Protein AF-A0A8T6MD91-F1 (afdb_monomer_lite)

Structure (mmCIF, N/CA/C/O backbone):
data_AF-A0A8T6MD91-F1
#
_entry.id   AF-A0A8T6MD91-F1
#
loop_
_atom_site.group_PDB
_atom_site.id
_atom_site.type_symbol
_atom_site.label_atom_id
_atom_site.label_alt_id
_atom_site.label_comp_id
_atom_site.label_asym_id
_atom_site.label_entity_id
_atom_site.label_seq_id
_atom_site.pdbx_PDB_ins_code
_atom_site.Cartn_x
_atom_site.Cartn_y
_atom_site.Cartn_z
_atom_site.occupancy
_atom_site.B_iso_or_equiv
_atom_site.auth_seq_id
_atom_site.auth_comp_id
_atom_site.auth_asym_id
_atom_site.auth_atom_id
_atom_site.pdbx_PDB_model_num
ATOM 1 N N . MET A 1 1 ? 76.054 -34.334 -67.220 1.00 50.88 1 MET A N 1
ATOM 2 C CA . MET A 1 1 ? 75.705 -32.906 -67.395 1.00 50.88 1 MET A CA 1
ATOM 3 C C . MET A 1 1 ? 74.191 -32.815 -67.500 1.00 50.88 1 MET A C 1
ATOM 5 O O . MET A 1 1 ? 73.641 -33.298 -68.480 1.00 50.88 1 MET A O 1
ATOM 9 N N . ILE A 1 2 ? 73.505 -32.325 -66.465 1.00 49.06 2 ILE A N 1
ATOM 10 C CA . ILE A 1 2 ? 72.038 -32.208 -66.479 1.00 49.06 2 ILE A CA 1
ATOM 11 C C . ILE A 1 2 ? 71.677 -31.093 -67.466 1.00 49.06 2 ILE A C 1
ATOM 13 O O . ILE A 1 2 ? 72.217 -29.990 -67.389 1.00 49.06 2 ILE A O 1
ATOM 17 N N . ASN A 1 3 ? 70.835 -31.404 -68.451 1.00 58.59 3 ASN A N 1
ATOM 18 C CA . ASN A 1 3 ? 70.444 -30.465 -69.496 1.00 58.59 3 ASN A CA 1
ATOM 19 C C . ASN A 1 3 ? 69.750 -29.251 -68.853 1.00 58.59 3 ASN A C 1
ATOM 21 O O . ASN A 1 3 ? 68.726 -29.416 -68.193 1.00 58.59 3 ASN A O 1
ATOM 25 N N . LYS A 1 4 ? 70.272 -28.035 -69.062 1.00 57.19 4 LYS A N 1
ATOM 26 C CA . LYS A 1 4 ? 69.678 -26.798 -68.523 1.00 57.19 4 LYS A CA 1
ATOM 27 C C . LYS A 1 4 ? 68.201 -26.634 -68.920 1.00 57.19 4 LYS A C 1
ATOM 29 O O . LYS A 1 4 ? 67.434 -26.110 -68.126 1.00 57.19 4 LYS A O 1
ATOM 34 N N . LYS A 1 5 ? 67.762 -27.158 -70.079 1.00 57.84 5 LYS A N 1
ATOM 35 C CA . LYS A 1 5 ? 66.329 -27.203 -70.442 1.00 57.84 5 LYS A CA 1
ATOM 36 C C . LYS A 1 5 ? 65.506 -28.119 -69.529 1.00 57.84 5 LYS A C 1
ATOM 38 O O . LYS A 1 5 ? 64.367 -27.787 -69.228 1.00 57.84 5 LYS A O 1
ATOM 43 N N . ALA A 1 6 ? 66.067 -29.243 -69.079 1.00 56.84 6 ALA A N 1
ATOM 44 C CA . ALA A 1 6 ? 65.392 -30.172 -68.173 1.00 56.84 6 ALA A CA 1
ATOM 45 C C . ALA A 1 6 ? 65.326 -29.629 -66.735 1.00 56.84 6 ALA A C 1
ATOM 47 O O . ALA A 1 6 ? 64.298 -29.784 -66.088 1.00 56.84 6 ALA A O 1
ATOM 48 N N . GLN A 1 7 ? 66.371 -28.932 -66.263 1.00 57.34 7 GLN A N 1
ATOM 49 C CA . GLN A 1 7 ? 66.350 -28.260 -64.954 1.00 57.34 7 GLN A CA 1
ATOM 50 C C . GLN A 1 7 ? 65.321 -27.117 -64.926 1.00 57.34 7 GLN A C 1
ATOM 52 O O . GLN A 1 7 ? 64.502 -27.059 -64.016 1.00 57.34 7 GLN A O 1
ATOM 57 N N . VAL A 1 8 ? 65.299 -26.263 -65.959 1.00 58.72 8 VAL A N 1
ATOM 58 C CA . VAL A 1 8 ? 64.324 -25.162 -66.065 1.00 58.72 8 VAL A CA 1
ATOM 59 C C . VAL A 1 8 ? 62.893 -25.698 -66.200 1.00 58.72 8 VAL A C 1
ATOM 61 O O . VAL A 1 8 ? 61.982 -25.158 -65.586 1.00 58.72 8 VAL A O 1
ATOM 64 N N . SER A 1 9 ? 62.686 -26.802 -66.929 1.00 65.56 9 SER A N 1
ATOM 65 C CA . SER A 1 9 ? 61.375 -27.460 -67.032 1.00 65.56 9 SER A CA 1
ATOM 66 C C . SER A 1 9 ? 60.900 -28.074 -65.709 1.00 65.56 9 SER A C 1
ATOM 68 O O . SER A 1 9 ? 59.696 -28.136 -65.483 1.00 65.56 9 SER A O 1
ATOM 70 N N . LEU A 1 10 ? 61.814 -28.529 -64.845 1.00 53.09 10 LEU A N 1
ATOM 71 C CA . LEU A 1 10 ? 61.487 -29.102 -63.538 1.00 53.09 10 LEU A CA 1
ATOM 72 C C . LEU A 1 10 ? 61.198 -28.005 -62.500 1.00 53.09 10 LEU A C 1
ATOM 74 O O . LEU A 1 10 ? 60.221 -28.107 -61.763 1.00 53.09 10 LEU A O 1
ATOM 78 N N . GLU A 1 11 ? 61.977 -26.918 -62.491 1.00 62.06 11 GLU A N 1
ATOM 79 C CA . GLU A 1 11 ? 61.725 -25.745 -61.637 1.00 62.06 11 GLU A CA 1
ATOM 80 C C . GLU A 1 11 ? 60.414 -25.039 -62.007 1.00 62.06 11 GLU A C 1
ATOM 82 O O . GLU A 1 11 ? 59.622 -24.702 -61.128 1.00 62.06 11 GLU A O 1
ATOM 87 N N . MET A 1 12 ? 60.119 -24.902 -63.303 1.00 56.44 12 MET A N 1
ATOM 88 C CA . MET A 1 12 ? 58.860 -24.318 -63.774 1.00 56.44 12 MET A CA 1
ATOM 89 C C . MET A 1 12 ? 57.643 -25.183 -63.397 1.00 56.44 12 MET A C 1
ATOM 91 O O . MET A 1 12 ? 56.566 -24.653 -63.143 1.00 56.44 12 MET A O 1
ATOM 95 N N . MET A 1 13 ? 57.814 -26.504 -63.285 1.00 57.72 13 MET A N 1
ATOM 96 C CA . MET A 1 13 ? 56.758 -27.453 -62.912 1.00 57.72 13 MET A CA 1
ATOM 97 C C . MET A 1 13 ? 56.537 -27.537 -61.387 1.00 57.72 13 MET A C 1
ATOM 99 O O . MET A 1 13 ? 55.395 -27.665 -60.944 1.00 57.72 13 MET A O 1
ATOM 103 N N . ILE A 1 14 ? 57.591 -27.377 -60.572 1.00 55.31 14 ILE A N 1
ATOM 104 C CA . ILE A 1 14 ? 57.487 -27.255 -59.103 1.00 55.31 14 ILE A CA 1
ATOM 105 C C . ILE A 1 14 ? 56.779 -25.945 -58.715 1.00 55.31 14 ILE A C 1
ATOM 107 O O . ILE A 1 14 ? 55.900 -25.951 -57.853 1.00 55.31 14 ILE A O 1
ATOM 111 N N . ILE A 1 15 ? 57.093 -24.831 -59.386 1.00 49.88 15 ILE A N 1
ATOM 112 C CA . ILE A 1 15 ? 56.484 -23.516 -59.118 1.00 49.88 15 ILE A CA 1
ATOM 113 C C . ILE A 1 15 ? 54.974 -23.511 -59.431 1.00 49.88 15 ILE A C 1
ATOM 115 O O . ILE A 1 15 ? 54.191 -22.960 -58.655 1.00 49.88 15 ILE A O 1
ATOM 119 N N . VAL A 1 16 ? 54.534 -24.176 -60.508 1.00 52.38 16 VAL A N 1
ATOM 120 C CA . VAL A 1 16 ? 53.102 -24.311 -60.847 1.00 52.38 16 VAL A CA 1
ATOM 121 C C . VAL A 1 16 ? 52.354 -25.181 -59.824 1.00 52.38 16 VAL A C 1
ATOM 123 O O . VAL A 1 16 ? 51.238 -24.838 -59.438 1.00 52.38 16 VAL A O 1
ATOM 126 N N . GLY A 1 17 ? 52.969 -26.254 -59.311 1.00 51.91 17 GLY A N 1
ATOM 127 C CA . GLY A 1 17 ? 52.370 -27.097 -58.265 1.00 51.91 17 GLY A CA 1
ATOM 128 C C . GLY A 1 17 ? 52.159 -26.370 -56.929 1.00 51.91 17 GLY A C 1
ATOM 129 O O . GLY A 1 17 ? 51.110 -26.521 -56.302 1.00 51.91 17 GLY A O 1
ATOM 130 N N . VAL A 1 18 ? 53.114 -25.525 -56.520 1.00 53.34 18 VAL A N 1
ATOM 131 C CA . VAL A 1 18 ? 53.017 -24.703 -55.296 1.00 53.34 18 VAL A CA 1
ATOM 132 C C . VAL A 1 18 ? 51.956 -23.598 -55.434 1.00 53.34 18 VAL A C 1
ATOM 134 O O . VAL A 1 18 ? 51.230 -23.333 -54.477 1.00 53.34 18 VAL A O 1
ATOM 137 N N . LEU A 1 19 ? 51.792 -23.004 -56.624 1.00 50.97 19 LEU A N 1
ATOM 138 C CA . LEU A 1 19 ? 50.729 -22.024 -56.906 1.00 50.97 19 LEU A CA 1
ATOM 139 C C . LEU A 1 19 ? 49.321 -22.644 -56.852 1.00 50.97 19 LEU A C 1
ATOM 141 O O . LEU A 1 19 ? 48.427 -22.062 -56.238 1.00 50.97 19 LEU A O 1
ATOM 145 N N . VAL A 1 20 ? 49.120 -23.839 -57.423 1.00 53.72 20 VAL A N 1
ATOM 146 C CA . VAL A 1 20 ? 47.821 -24.542 -57.384 1.00 53.72 20 VAL A CA 1
ATOM 147 C C . VAL A 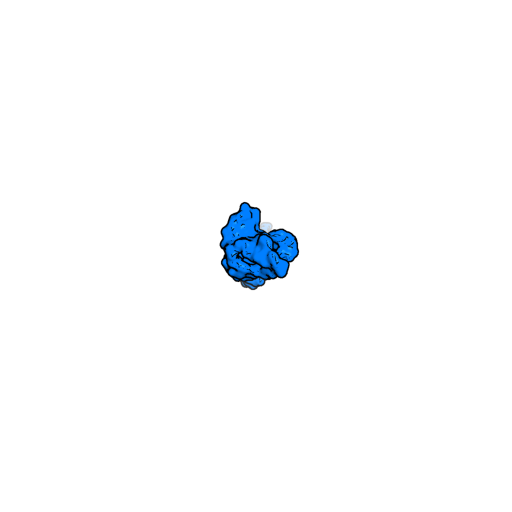1 20 ? 47.444 -24.923 -55.944 1.00 53.72 20 VAL A C 1
ATOM 149 O O . VAL A 1 20 ? 46.314 -24.675 -55.522 1.00 53.72 20 VAL A O 1
ATOM 152 N N . LEU A 1 21 ? 48.394 -25.419 -55.140 1.00 52.00 21 LEU A N 1
ATOM 153 C CA . LEU A 1 21 ? 48.169 -25.706 -53.715 1.00 52.00 21 LEU A CA 1
ATOM 154 C C . LEU A 1 21 ? 47.877 -24.436 -52.894 1.00 52.00 21 LEU A C 1
ATOM 156 O O . LEU A 1 21 ? 46.980 -24.448 -52.052 1.00 52.00 21 LEU A O 1
ATOM 160 N N . GLY A 1 22 ? 48.565 -23.324 -53.179 1.00 45.38 22 GLY A N 1
ATOM 161 C CA . GLY A 1 22 ? 48.311 -22.027 -52.543 1.00 45.38 22 GLY A CA 1
ATOM 162 C C . GLY A 1 22 ? 46.902 -21.484 -52.811 1.00 45.38 22 GLY A C 1
ATOM 163 O O . GLY A 1 22 ? 46.267 -20.955 -51.900 1.00 45.38 22 GLY A O 1
ATOM 164 N N . THR A 1 23 ? 46.365 -21.677 -54.023 1.00 48.28 23 THR A N 1
ATOM 165 C CA . THR A 1 23 ? 44.978 -21.287 -54.350 1.00 48.28 23 THR A CA 1
ATOM 166 C C . THR A 1 23 ? 43.920 -22.158 -53.664 1.00 48.28 23 THR A C 1
ATOM 168 O O . THR A 1 23 ? 42.888 -21.637 -53.241 1.00 48.28 23 THR A O 1
ATOM 171 N N . ILE A 1 24 ? 44.180 -23.460 -53.481 1.00 48.84 24 ILE A N 1
ATOM 172 C CA . ILE A 1 24 ? 43.256 -24.388 -52.803 1.00 48.84 24 ILE A CA 1
ATOM 173 C C . ILE A 1 24 ? 43.180 -24.092 -51.296 1.00 48.84 24 ILE A C 1
ATOM 175 O O . ILE A 1 24 ? 42.092 -24.144 -50.724 1.00 48.84 24 ILE A O 1
ATOM 179 N N . ILE A 1 25 ? 44.302 -23.722 -50.664 1.00 50.56 25 ILE A N 1
ATOM 180 C CA . ILE A 1 25 ? 44.341 -23.311 -49.247 1.00 50.56 25 ILE A CA 1
ATOM 181 C C . ILE A 1 25 ? 43.632 -21.960 -49.040 1.00 50.56 25 ILE A C 1
ATOM 183 O O . ILE A 1 25 ? 42.943 -21.772 -48.037 1.00 50.56 25 ILE A O 1
ATOM 187 N N . LEU A 1 26 ? 43.736 -21.025 -49.995 1.00 44.72 26 LEU A N 1
ATOM 188 C CA . LEU A 1 26 ? 43.015 -19.748 -49.922 1.00 44.72 26 LEU A CA 1
ATOM 189 C C . LEU A 1 26 ? 41.492 -19.939 -50.043 1.00 44.72 26 LEU A C 1
ATOM 191 O O . LEU A 1 26 ? 40.733 -19.267 -49.349 1.00 44.72 26 LEU A O 1
ATOM 195 N N . ALA A 1 27 ? 41.037 -20.878 -50.879 1.00 44.75 27 ALA A N 1
ATOM 196 C CA . ALA A 1 27 ? 39.613 -21.145 -51.083 1.00 44.75 27 ALA A CA 1
ATOM 197 C C . ALA A 1 27 ? 38.926 -21.772 -49.851 1.00 44.75 27 ALA A C 1
ATOM 199 O O . ALA A 1 27 ? 37.786 -21.420 -49.546 1.00 44.75 27 ALA A O 1
ATOM 200 N N . THR A 1 28 ? 39.602 -22.651 -49.098 1.00 43.81 28 THR A N 1
ATOM 201 C CA . THR A 1 28 ? 39.036 -23.253 -47.871 1.00 43.81 28 THR A CA 1
ATOM 202 C C . THR A 1 28 ? 38.895 -22.255 -46.722 1.00 43.81 28 THR A C 1
ATOM 204 O O . THR A 1 28 ? 37.928 -22.336 -45.964 1.00 43.81 28 THR A O 1
ATOM 207 N N . ILE A 1 29 ? 39.795 -21.273 -46.609 1.00 48.31 29 ILE A N 1
ATOM 208 C CA . ILE A 1 29 ? 39.715 -20.235 -45.566 1.00 48.31 29 ILE A CA 1
ATOM 209 C C . ILE A 1 29 ? 38.508 -19.305 -45.794 1.00 48.31 29 ILE A C 1
ATOM 211 O O . ILE A 1 29 ? 37.856 -18.892 -44.834 1.00 48.31 29 ILE A O 1
ATOM 215 N N . VAL A 1 30 ? 38.140 -19.031 -47.052 1.00 50.66 30 VAL A N 1
ATOM 216 C CA . VAL A 1 30 ? 37.017 -18.130 -47.384 1.00 50.66 30 VAL A CA 1
ATOM 217 C C . VAL A 1 30 ? 35.651 -18.736 -47.022 1.00 50.66 30 VAL A C 1
ATOM 219 O O . VAL A 1 30 ? 34.744 -18.008 -46.609 1.00 50.66 30 VAL A O 1
ATOM 222 N N . ILE A 1 31 ? 35.501 -20.065 -47.074 1.00 50.78 31 ILE A N 1
ATOM 223 C CA . ILE A 1 31 ? 34.254 -20.736 -46.661 1.00 50.78 31 ILE A CA 1
ATOM 224 C C . ILE A 1 31 ? 34.067 -20.641 -45.138 1.00 50.78 31 ILE A C 1
ATOM 226 O O . ILE A 1 31 ? 32.955 -20.393 -44.673 1.00 50.78 31 ILE A O 1
ATOM 230 N N . ASN A 1 32 ? 35.151 -20.716 -44.360 1.00 52.81 32 ASN A N 1
ATOM 231 C CA . ASN A 1 32 ? 35.078 -20.656 -42.896 1.00 52.81 32 ASN A CA 1
ATOM 232 C C . ASN A 1 32 ? 34.944 -19.227 -42.324 1.00 52.81 32 ASN A C 1
ATOM 234 O O . ASN A 1 32 ? 34.717 -19.068 -41.128 1.00 52.81 32 ASN A O 1
ATOM 238 N N . MET A 1 33 ? 35.048 -18.184 -43.158 1.00 54.84 33 MET A N 1
ATOM 239 C CA . MET A 1 33 ? 34.727 -16.792 -42.791 1.00 54.84 33 MET A CA 1
ATOM 240 C C . MET A 1 33 ? 33.349 -16.322 -43.285 1.00 54.84 33 MET A C 1
ATOM 242 O O . MET A 1 33 ? 32.879 -15.267 -42.858 1.00 54.84 33 MET A O 1
ATOM 246 N N . SER A 1 34 ? 32.679 -17.089 -44.150 1.00 53.66 34 SER A N 1
ATOM 247 C CA . SER A 1 34 ? 31.370 -16.713 -44.707 1.00 53.66 34 SER A CA 1
ATOM 248 C C . SER A 1 34 ? 30.189 -17.124 -43.814 1.00 53.66 34 SER A C 1
ATOM 250 O O . SER A 1 34 ? 29.123 -16.521 -43.897 1.00 53.66 34 SER A O 1
ATOM 252 N N . SER A 1 35 ? 30.373 -18.090 -42.908 1.00 51.38 35 SER A N 1
ATOM 253 C CA . SER A 1 35 ? 29.333 -18.541 -41.967 1.00 51.38 35 SER A CA 1
ATOM 254 C C . SER A 1 35 ? 29.227 -17.695 -40.692 1.00 51.38 35 SER A C 1
ATOM 256 O O . SER A 1 35 ? 28.249 -17.814 -39.964 1.00 51.38 35 SER A O 1
ATOM 258 N N . SER A 1 36 ? 30.172 -16.786 -40.423 1.00 51.97 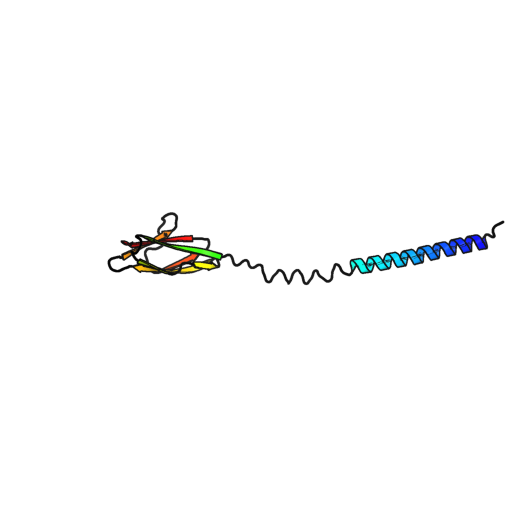36 SER A N 1
ATOM 259 C CA . SER A 1 36 ? 30.176 -15.994 -39.179 1.00 51.97 36 SER A CA 1
ATOM 260 C C . SER A 1 36 ? 29.399 -14.666 -39.256 1.00 51.97 36 SER A C 1
ATOM 262 O O . SER A 1 36 ? 29.282 -13.977 -38.240 1.00 51.97 36 SER A O 1
ATOM 264 N N . LYS A 1 37 ? 28.858 -14.280 -40.422 1.00 54.44 37 LYS A N 1
ATOM 265 C CA . LYS A 1 37 ? 28.132 -13.002 -40.595 1.00 54.44 37 LYS A CA 1
ATOM 266 C C . LYS A 1 37 ? 26.655 -13.128 -40.987 1.00 54.44 37 LYS A C 1
ATOM 268 O O . LYS A 1 37 ? 26.002 -12.100 -41.116 1.00 54.44 37 LYS A O 1
ATOM 273 N N . ALA A 1 38 ? 26.112 -14.340 -41.121 1.00 48.53 38 ALA A N 1
ATOM 274 C CA . ALA A 1 38 ? 24.692 -14.545 -41.435 1.00 48.53 38 ALA A CA 1
ATOM 275 C C . ALA A 1 38 ? 23.792 -14.796 -40.205 1.00 48.53 38 ALA A C 1
ATOM 277 O O . ALA A 1 38 ? 22.580 -14.691 -40.333 1.00 48.53 38 ALA A O 1
ATOM 278 N N . ASP A 1 39 ? 24.355 -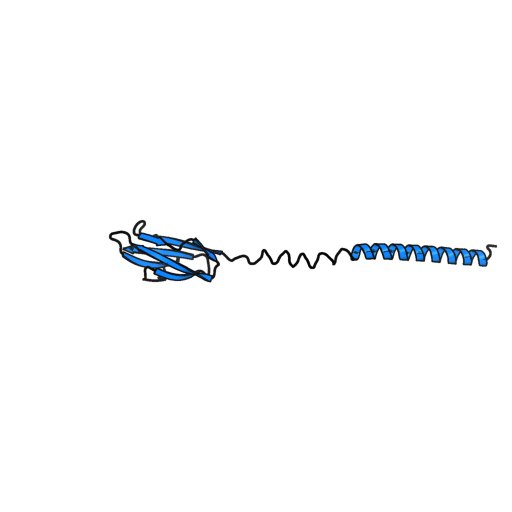15.026 -39.012 1.00 56.28 39 ASP A N 1
ATOM 279 C CA . ASP A 1 39 ? 23.572 -15.209 -37.770 1.00 56.28 39 ASP A CA 1
ATOM 280 C C . ASP A 1 39 ? 23.530 -13.972 -36.854 1.00 56.28 39 ASP A C 1
ATOM 282 O O . ASP A 1 39 ? 22.871 -13.970 -35.816 1.00 56.28 39 ASP A O 1
ATOM 286 N N . GLN A 1 40 ? 24.186 -12.871 -37.227 1.00 55.94 40 GLN A N 1
ATOM 287 C CA . GLN A 1 40 ? 24.245 -11.672 -36.378 1.00 55.94 40 GLN A CA 1
ATOM 288 C C . GLN A 1 40 ? 23.113 -10.664 -36.633 1.00 55.94 40 GLN A C 1
ATOM 290 O O . GLN A 1 40 ? 23.010 -9.700 -35.888 1.00 55.94 40 GLN A O 1
ATOM 295 N N . SER A 1 41 ? 22.230 -10.856 -37.623 1.00 46.88 41 SER A N 1
ATOM 296 C CA . SER A 1 41 ? 21.023 -10.012 -37.756 1.00 46.88 41 SER A CA 1
ATOM 297 C C . SER A 1 41 ? 19.781 -10.612 -37.090 1.00 46.88 41 SER A C 1
ATOM 299 O O . SER A 1 41 ? 18.757 -9.940 -37.018 1.00 46.88 41 SER A O 1
ATOM 301 N N . ASN A 1 42 ? 19.855 -11.854 -36.595 1.00 53.72 42 ASN A N 1
ATOM 302 C CA . ASN A 1 42 ? 18.714 -12.546 -35.985 1.00 53.72 42 ASN A CA 1
ATOM 303 C C . ASN A 1 42 ? 18.910 -12.913 -34.501 1.00 53.72 42 ASN A C 1
ATOM 305 O O . ASN A 1 42 ? 17.989 -13.412 -33.866 1.00 53.72 42 ASN A O 1
ATOM 309 N N . ALA A 1 43 ? 20.073 -12.618 -33.912 1.00 48.66 43 ALA A N 1
ATOM 310 C CA . ALA A 1 43 ? 20.242 -12.618 -32.454 1.00 48.66 43 ALA A CA 1
ATOM 311 C C . ALA A 1 43 ? 19.854 -11.267 -31.826 1.00 48.66 43 ALA A C 1
ATOM 313 O O . ALA A 1 43 ? 19.389 -11.220 -30.692 1.00 48.66 43 ALA A O 1
ATOM 314 N N . ILE A 1 44 ? 19.974 -10.170 -32.581 1.00 49.53 44 ILE A N 1
ATOM 315 C CA . ILE A 1 44 ? 19.645 -8.823 -32.092 1.00 49.53 44 ILE A CA 1
ATOM 316 C C . ILE A 1 44 ? 18.120 -8.638 -32.005 1.00 49.53 44 ILE A C 1
ATOM 318 O O . ILE A 1 44 ? 17.635 -8.035 -31.057 1.00 49.53 44 ILE A O 1
ATOM 322 N N . ASN A 1 45 ? 17.360 -9.264 -32.912 1.00 52.78 45 ASN A N 1
ATOM 323 C CA . ASN A 1 45 ? 15.891 -9.205 -32.924 1.00 52.78 45 ASN A CA 1
ATOM 324 C C . ASN A 1 45 ? 15.203 -10.362 -32.179 1.00 52.78 45 ASN A C 1
ATOM 326 O O . ASN A 1 45 ? 13.981 -10.390 -32.116 1.00 52.78 45 ASN A O 1
ATOM 330 N N . LYS A 1 46 ? 15.957 -11.310 -31.605 1.00 50.28 46 LYS A N 1
ATOM 331 C CA . LYS A 1 46 ? 15.411 -12.304 -30.661 1.00 50.28 46 LYS A CA 1
ATOM 332 C C . LYS A 1 46 ? 15.592 -11.871 -29.200 1.00 50.28 46 LYS A C 1
ATOM 334 O O . LYS A 1 46 ? 14.935 -12.404 -28.318 1.00 50.28 46 LYS A O 1
ATOM 339 N N . GLN A 1 47 ? 16.460 -10.891 -28.944 1.00 47.75 47 GLN A N 1
ATOM 340 C CA . GLN A 1 47 ? 16.721 -10.372 -27.600 1.00 47.75 47 GLN A CA 1
ATOM 341 C C . GLN A 1 47 ? 15.974 -9.065 -27.279 1.00 47.75 47 GLN A C 1
ATOM 343 O O . GLN A 1 47 ? 16.028 -8.585 -26.151 1.00 47.75 47 GLN A O 1
ATOM 348 N N . THR A 1 48 ? 15.241 -8.491 -28.233 1.00 46.44 48 THR A N 1
ATOM 349 C CA . THR A 1 48 ? 14.391 -7.311 -27.998 1.00 46.44 48 THR A CA 1
ATOM 350 C C . THR A 1 48 ? 12.935 -7.638 -27.658 1.00 46.44 48 THR A C 1
ATOM 352 O O . THR A 1 48 ? 12.178 -6.710 -27.404 1.00 46.44 48 THR A O 1
ATOM 355 N N . ASP A 1 49 ? 12.558 -8.918 -27.578 1.00 53.16 49 ASP A N 1
ATOM 356 C CA . ASP A 1 49 ? 11.213 -9.355 -27.155 1.00 53.16 49 ASP A CA 1
ATOM 357 C C . ASP A 1 49 ? 11.129 -9.772 -25.667 1.00 53.16 49 ASP A C 1
ATOM 359 O O . ASP A 1 49 ? 10.051 -10.119 -25.192 1.00 53.16 49 ASP A O 1
ATOM 363 N N . GLU A 1 50 ? 12.226 -9.697 -24.895 1.00 58.16 50 GLU A N 1
ATOM 364 C CA . GLU A 1 50 ? 12.250 -10.113 -23.473 1.00 58.16 50 GLU A CA 1
ATOM 365 C C . GLU A 1 50 ? 12.875 -9.098 -22.490 1.00 58.16 50 GLU A C 1
ATOM 367 O O . GLU A 1 50 ? 12.963 -9.388 -21.301 1.00 58.16 50 GLU A O 1
ATOM 372 N N . ILE A 1 51 ? 13.286 -7.895 -22.921 1.00 56.72 51 ILE A N 1
ATOM 373 C CA . ILE A 1 51 ? 13.835 -6.867 -22.005 1.00 56.72 51 ILE A CA 1
ATOM 374 C C . ILE A 1 51 ? 13.151 -5.508 -22.202 1.00 56.72 51 ILE A C 1
ATOM 376 O O . ILE A 1 51 ? 13.771 -4.490 -22.496 1.00 56.72 51 ILE A O 1
ATOM 380 N N . VAL A 1 52 ? 11.844 -5.473 -21.977 1.00 58.78 52 VAL A N 1
ATOM 381 C CA . VAL A 1 52 ? 11.332 -4.486 -21.021 1.00 58.78 52 VAL A CA 1
ATOM 382 C C . VAL A 1 52 ? 11.109 -5.280 -19.751 1.00 58.78 52 VAL A C 1
ATOM 384 O O . VAL A 1 52 ? 10.069 -5.913 -19.594 1.00 58.78 52 VAL A O 1
ATOM 387 N N . ASP A 1 53 ? 12.123 -5.319 -18.884 1.00 59.78 53 ASP A N 1
ATOM 388 C CA . ASP A 1 53 ? 11.922 -5.757 -17.508 1.00 59.78 53 ASP A CA 1
ATOM 389 C C . ASP A 1 53 ? 10.862 -4.805 -16.954 1.00 59.78 53 ASP A C 1
ATOM 391 O O . ASP A 1 53 ? 11.121 -3.615 -16.750 1.00 59.78 53 ASP A O 1
ATOM 395 N N . ASN A 1 54 ? 9.613 -5.267 -16.911 1.00 67.19 54 ASN A N 1
ATOM 396 C CA . ASN A 1 54 ? 8.509 -4.467 -16.424 1.00 67.19 54 ASN A CA 1
ATOM 397 C C . ASN A 1 54 ? 8.829 -4.238 -14.953 1.00 67.19 54 ASN A C 1
ATOM 399 O O . ASN A 1 54 ? 8.643 -5.143 -14.149 1.00 67.19 54 ASN A O 1
ATOM 403 N N . PHE A 1 55 ? 9.420 -3.090 -14.622 1.00 89.19 55 PHE A N 1
ATOM 404 C CA . PHE A 1 55 ? 9.873 -2.809 -13.269 1.00 89.19 55 PHE A CA 1
ATOM 405 C C . PHE A 1 55 ? 8.641 -2.884 -12.363 1.00 89.19 55 PHE A C 1
ATOM 407 O O . PHE A 1 55 ? 7.747 -2.048 -12.479 1.00 89.19 55 PHE A O 1
ATOM 414 N N . ILE A 1 56 ? 8.535 -3.940 -11.550 1.00 94.94 56 ILE A N 1
ATOM 415 C CA . ILE A 1 56 ? 7.377 -4.192 -10.687 1.00 94.94 56 ILE A CA 1
ATOM 416 C C . ILE A 1 56 ? 7.632 -3.600 -9.305 1.00 94.94 56 ILE A C 1
ATOM 418 O O . ILE A 1 56 ? 8.653 -3.869 -8.674 1.00 94.94 56 ILE A O 1
ATOM 422 N N . CYS A 1 57 ? 6.649 -2.855 -8.813 1.00 97.00 57 CYS A N 1
ATOM 423 C CA . CYS A 1 57 ? 6.589 -2.303 -7.475 1.00 97.00 57 CYS A CA 1
ATOM 424 C C . CYS A 1 57 ? 5.508 -3.015 -6.672 1.00 97.00 57 CYS A C 1
ATOM 426 O O . CYS A 1 57 ? 4.373 -3.165 -7.126 1.00 97.00 57 CYS A O 1
ATOM 428 N N . ASN A 1 58 ? 5.850 -3.414 -5.452 1.00 98.25 58 ASN A N 1
ATOM 429 C CA . ASN A 1 58 ? 4.918 -4.019 -4.517 1.00 98.25 58 ASN A CA 1
ATOM 430 C C . ASN A 1 58 ? 4.390 -2.977 -3.525 1.00 98.25 58 ASN A C 1
ATOM 432 O O . ASN A 1 58 ? 5.171 -2.291 -2.860 1.00 98.25 58 ASN A O 1
ATOM 436 N N . LEU A 1 59 ? 3.068 -2.891 -3.406 1.00 98.50 59 LEU A N 1
ATOM 437 C CA . LEU A 1 59 ? 2.371 -2.099 -2.404 1.00 98.50 59 LEU A CA 1
ATOM 438 C C . LEU A 1 59 ? 1.810 -3.021 -1.326 1.00 98.50 59 LEU A C 1
ATOM 440 O O . LEU A 1 59 ? 0.999 -3.901 -1.609 1.00 98.50 59 LEU A O 1
ATOM 444 N N . VAL A 1 60 ? 2.215 -2.777 -0.083 1.00 98.56 60 VAL A N 1
ATOM 445 C CA . VAL A 1 60 ? 1.671 -3.447 1.101 1.00 98.56 60 VAL A CA 1
ATOM 446 C C . VAL A 1 60 ? 0.882 -2.436 1.918 1.00 98.56 60 VAL A C 1
ATOM 448 O O . VAL A 1 60 ? 1.374 -1.340 2.199 1.00 98.56 60 VAL A O 1
ATOM 451 N N . ILE A 1 61 ? -0.331 -2.812 2.318 1.00 98.69 61 ILE A N 1
ATOM 452 C CA . ILE A 1 61 ? -1.199 -1.973 3.139 1.00 98.69 61 ILE A CA 1
ATOM 453 C C . ILE A 1 61 ? -1.466 -2.661 4.477 1.00 98.69 61 ILE A C 1
ATOM 455 O O . ILE A 1 61 ? -1.963 -3.783 4.521 1.00 98.69 61 ILE A O 1
ATOM 459 N N . SER A 1 62 ? -1.171 -1.958 5.567 1.00 98.56 62 SER A N 1
ATOM 460 C CA . SER A 1 62 ? -1.471 -2.382 6.938 1.00 98.56 62 SER A CA 1
ATOM 461 C C . SER A 1 62 ? -2.692 -1.645 7.490 1.00 98.56 62 SER A C 1
ATOM 463 O O . SER A 1 62 ? -2.953 -0.498 7.127 1.00 98.56 62 SER A O 1
ATOM 465 N N . VAL A 1 63 ? -3.412 -2.279 8.414 1.00 98.81 63 VAL A N 1
ATOM 466 C CA . VAL A 1 63 ? -4.564 -1.701 9.126 1.00 98.81 63 VAL A CA 1
ATOM 467 C C . VAL A 1 63 ? -4.208 -1.519 10.599 1.00 98.81 63 VAL A C 1
ATOM 469 O O . VAL A 1 63 ? -3.675 -2.437 11.220 1.00 98.81 63 VAL A O 1
ATOM 472 N N . ASN A 1 64 ? -4.473 -0.333 11.150 1.00 98.50 64 ASN A N 1
ATOM 473 C CA . ASN A 1 64 ? -4.154 0.005 12.535 1.00 98.50 64 ASN A CA 1
ATOM 474 C C . ASN A 1 64 ? -5.278 0.826 13.207 1.00 98.50 64 ASN A C 1
ATOM 476 O O . ASN A 1 64 ? -5.563 1.928 12.739 1.00 98.50 64 ASN A O 1
ATOM 480 N N . PRO A 1 65 ? -5.865 0.376 14.331 1.00 98.56 65 PRO A N 1
ATOM 481 C CA . PRO A 1 65 ? -5.691 -0.937 14.963 1.00 98.56 65 PRO A CA 1
ATOM 482 C C . PRO A 1 65 ? -6.116 -2.089 14.052 1.00 98.56 65 PRO A C 1
ATOM 484 O O . PRO A 1 65 ? -6.877 -1.878 13.111 1.00 98.56 65 PRO A O 1
ATOM 487 N N . GLN A 1 66 ? -5.652 -3.307 14.342 1.00 97.69 66 GLN A N 1
ATOM 488 C CA . GLN A 1 66 ? -6.138 -4.501 13.649 1.00 97.69 66 GLN A CA 1
ATOM 489 C C . GLN A 1 66 ? -7.671 -4.589 13.765 1.00 97.69 66 GLN A C 1
ATOM 491 O O . GLN A 1 66 ? -8.236 -4.221 14.792 1.00 97.69 66 GLN A O 1
ATOM 496 N N . ASP A 1 67 ? -8.332 -5.032 12.694 1.00 96.75 67 ASP A N 1
ATOM 497 C CA . ASP A 1 67 ? -9.793 -5.182 12.579 1.00 96.75 67 ASP A CA 1
ATOM 498 C C . ASP A 1 67 ? -10.620 -3.880 12.664 1.00 96.75 67 ASP A C 1
ATOM 500 O O . ASP A 1 67 ? -11.839 -3.918 12.493 1.00 96.75 67 ASP A O 1
ATOM 504 N N . ALA A 1 68 ? -9.986 -2.710 12.824 1.00 98.31 68 ALA A N 1
ATOM 505 C CA . ALA A 1 68 ? -10.680 -1.416 12.846 1.00 98.31 68 ALA A CA 1
ATOM 506 C C . ALA A 1 68 ? -11.241 -0.994 11.472 1.00 98.31 68 ALA A C 1
ATOM 508 O O . ALA A 1 68 ? -12.033 -0.055 11.355 1.00 98.31 68 ALA A O 1
ATOM 509 N N . GLY A 1 69 ? -10.855 -1.700 10.412 1.00 98.50 69 GLY A N 1
ATOM 510 C CA . GLY A 1 69 ? -11.360 -1.491 9.067 1.00 98.50 69 GLY A CA 1
ATOM 511 C C . GLY A 1 69 ? -10.815 -2.509 8.078 1.00 98.50 69 GLY A C 1
ATOM 512 O O . GLY A 1 69 ? -10.073 -3.425 8.424 1.00 98.50 69 GLY A O 1
ATOM 513 N N . THR A 1 70 ? -11.189 -2.326 6.818 1.00 98.62 70 THR A N 1
ATOM 514 C CA . THR A 1 70 ? -10.653 -3.079 5.681 1.00 98.62 70 THR A CA 1
ATOM 515 C C . THR A 1 70 ? -10.007 -2.125 4.690 1.00 98.62 70 THR A C 1
ATOM 517 O O . THR A 1 70 ? -10.332 -0.937 4.652 1.00 98.62 70 THR A O 1
ATOM 520 N N . VAL A 1 71 ? -9.071 -2.638 3.899 1.00 98.62 71 VAL A N 1
ATOM 521 C CA . VAL A 1 71 ? -8.332 -1.869 2.894 1.00 98.62 71 VAL A CA 1
ATOM 522 C C . VAL A 1 71 ? -8.395 -2.565 1.542 1.00 98.62 71 VAL A C 1
ATOM 524 O O . VAL A 1 71 ? -8.595 -3.777 1.469 1.00 98.62 71 VAL A O 1
ATOM 527 N N . LYS A 1 72 ? -8.248 -1.788 0.470 1.00 98.38 72 LYS A N 1
ATOM 528 C CA . LYS A 1 72 ? -8.143 -2.274 -0.910 1.00 98.38 72 LYS A CA 1
ATOM 529 C C . LYS A 1 72 ? -7.037 -1.522 -1.639 1.00 98.38 72 LYS A C 1
ATOM 531 O O . LYS A 1 72 ? -6.822 -0.338 -1.371 1.00 98.38 72 LYS A O 1
ATOM 536 N N . GLY A 1 73 ? -6.439 -2.180 -2.628 1.00 97.06 73 GLY A N 1
ATOM 537 C CA . GLY A 1 73 ? -5.481 -1.577 -3.559 1.00 97.06 73 GLY A CA 1
ATOM 538 C C . GLY A 1 73 ? -4.031 -1.996 -3.330 1.00 97.06 73 GLY A C 1
ATOM 539 O O . GLY A 1 73 ? -3.159 -1.493 -4.027 1.00 97.06 73 GLY A O 1
ATOM 540 N N . ASP A 1 74 ? -3.764 -2.905 -2.391 1.00 97.56 74 ASP A N 1
ATOM 541 C CA . ASP A 1 74 ? -2.478 -3.590 -2.272 1.00 97.56 74 ASP A CA 1
ATOM 542 C C . ASP A 1 74 ? -2.225 -4.529 -3.463 1.00 97.56 74 ASP A C 1
ATOM 544 O O . ASP A 1 74 ? -3.146 -4.918 -4.187 1.00 97.56 74 ASP A O 1
ATOM 548 N N . GLY A 1 75 ? -0.956 -4.872 -3.685 1.00 97.75 75 GLY A N 1
ATOM 549 C CA . GLY A 1 75 ? -0.550 -5.783 -4.750 1.00 97.75 75 GLY A CA 1
ATOM 550 C C . GLY A 1 75 ? 0.694 -5.336 -5.508 1.00 97.75 75 GLY A C 1
ATOM 551 O O . GLY A 1 75 ? 1.421 -4.431 -5.099 1.00 97.75 75 GLY A O 1
ATOM 552 N N . SER A 1 76 ? 0.944 -6.003 -6.632 1.00 97.31 76 SER A N 1
ATOM 553 C CA . SER A 1 76 ? 2.085 -5.747 -7.510 1.00 97.31 76 SER A CA 1
ATOM 554 C C . SER A 1 76 ? 1.649 -4.997 -8.767 1.00 97.31 76 SER A C 1
ATOM 556 O O . SER A 1 76 ? 0.735 -5.430 -9.468 1.00 97.31 76 SER A O 1
ATOM 558 N N . PHE A 1 77 ? 2.328 -3.893 -9.066 1.00 95.31 77 PHE A N 1
ATOM 559 C CA . PHE A 1 77 ? 2.018 -3.001 -10.183 1.00 95.31 77 PHE A CA 1
ATOM 560 C C . PHE A 1 77 ? 3.289 -2.681 -10.964 1.00 95.31 77 PHE A C 1
ATOM 562 O O . PHE A 1 77 ? 4.381 -2.742 -10.408 1.00 95.31 77 PHE A O 1
ATOM 569 N N . ALA A 1 78 ? 3.165 -2.273 -12.227 1.00 95.25 78 ALA A N 1
ATOM 570 C CA . ALA A 1 78 ? 4.285 -1.613 -12.891 1.00 95.25 78 ALA A CA 1
ATOM 571 C C . ALA A 1 78 ? 4.635 -0.333 -12.111 1.00 95.25 78 ALA A C 1
ATOM 573 O O . ALA A 1 78 ? 3.751 0.453 -11.764 1.00 95.25 78 ALA A O 1
ATOM 574 N N . CYS A 1 79 ? 5.903 -0.118 -11.804 1.00 94.75 79 CYS A N 1
ATOM 575 C CA . CYS A 1 79 ? 6.351 1.083 -11.121 1.00 94.75 79 CYS A CA 1
ATOM 576 C C . CYS A 1 79 ? 6.023 2.334 -11.945 1.00 94.75 79 CYS A C 1
ATOM 578 O O . CYS A 1 79 ? 6.084 2.324 -13.174 1.00 94.75 79 CYS A O 1
ATOM 580 N N . GLY A 1 80 ? 5.651 3.410 -11.257 1.00 94.38 80 GLY A N 1
ATOM 581 C CA . GLY A 1 80 ? 5.088 4.618 -11.861 1.00 94.38 80 GLY A CA 1
ATOM 582 C C . GLY A 1 80 ? 3.583 4.528 -12.133 1.00 94.38 80 GLY A C 1
ATOM 583 O O . GLY A 1 80 ? 2.986 5.516 -12.553 1.00 94.38 80 GLY A O 1
ATOM 584 N N . THR A 1 81 ? 2.940 3.382 -11.871 1.00 96.31 81 THR A N 1
ATOM 585 C CA . THR A 1 81 ? 1.474 3.280 -11.922 1.00 96.31 81 THR A CA 1
ATOM 586 C C . THR A 1 81 ? 0.854 4.153 -10.837 1.00 96.31 81 THR A C 1
ATOM 588 O O . THR A 1 81 ? 1.234 4.068 -9.668 1.00 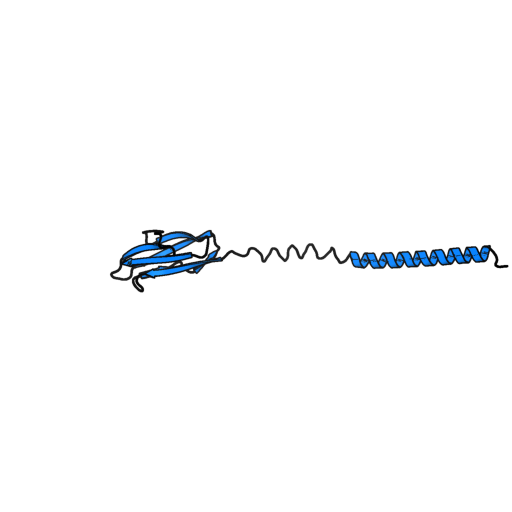96.31 81 THR A O 1
ATOM 591 N N . GLN A 1 82 ? -0.152 4.942 -11.211 1.00 97.81 82 GLN A N 1
ATOM 592 C CA . GLN A 1 82 ? -1.021 5.601 -10.248 1.00 97.81 82 GLN A CA 1
ATOM 593 C C . GLN A 1 82 ? -1.974 4.571 -9.636 1.00 97.81 82 GLN A C 1
ATOM 595 O O . GLN A 1 82 ? -2.839 4.020 -10.321 1.00 97.81 82 GLN A O 1
ATOM 600 N N . VAL A 1 83 ? -1.819 4.308 -8.341 1.00 98.19 83 VAL A N 1
ATOM 601 C CA . VAL A 1 83 ? -2.618 3.320 -7.614 1.00 98.19 83 VAL A CA 1
ATOM 602 C C . VAL A 1 83 ? -3.725 4.019 -6.837 1.00 98.19 83 VAL A C 1
ATOM 604 O O . VAL A 1 83 ? -3.491 5.027 -6.171 1.00 98.19 83 VAL A O 1
ATOM 607 N N . ARG A 1 84 ? -4.938 3.462 -6.910 1.00 98.38 84 ARG A N 1
ATOM 608 C CA . ARG A 1 84 ? -6.073 3.829 -6.059 1.00 98.38 84 ARG A CA 1
ATOM 609 C C . ARG A 1 84 ? -6.092 2.923 -4.840 1.00 98.38 84 ARG A C 1
ATOM 611 O O . ARG A 1 84 ? -6.233 1.712 -4.998 1.00 98.38 84 ARG A O 1
ATOM 618 N N . VAL A 1 85 ? -6.081 3.505 -3.649 1.00 98.69 85 VAL A N 1
ATOM 619 C CA . VAL A 1 85 ? -6.335 2.760 -2.411 1.00 98.69 85 VAL A CA 1
ATOM 620 C C . VAL A 1 85 ? -7.585 3.274 -1.712 1.00 98.69 85 VAL A C 1
ATOM 622 O O . VAL A 1 85 ? -8.010 4.412 -1.917 1.00 98.69 85 VAL A O 1
ATOM 625 N N . GLU A 1 86 ? -8.208 2.405 -0.925 1.00 98.81 86 GLU A N 1
ATOM 626 C CA . GLU A 1 86 ? -9.464 2.678 -0.226 1.00 98.81 86 GLU A CA 1
ATOM 627 C C . GLU A 1 86 ? -9.439 2.031 1.155 1.00 98.81 86 GLU A C 1
ATOM 629 O O . GLU A 1 86 ? -9.092 0.857 1.277 1.00 98.81 86 GLU A O 1
ATOM 634 N N . ALA A 1 87 ? -9.832 2.794 2.173 1.00 98.75 87 ALA A N 1
ATOM 635 C CA . ALA A 1 87 ? -10.058 2.322 3.531 1.00 98.75 87 ALA A CA 1
ATOM 636 C C . ALA A 1 87 ? -11.558 2.358 3.835 1.00 98.75 87 ALA A C 1
ATOM 638 O O . ALA A 1 87 ? -12.219 3.370 3.614 1.00 98.75 87 ALA A O 1
ATOM 639 N N . VAL A 1 88 ? -12.091 1.264 4.370 1.00 98.56 88 VAL A N 1
ATOM 640 C CA . VAL A 1 88 ? -13.486 1.156 4.804 1.00 98.56 88 VAL A CA 1
ATOM 641 C C . VAL A 1 88 ? -13.492 0.876 6.306 1.00 98.56 88 V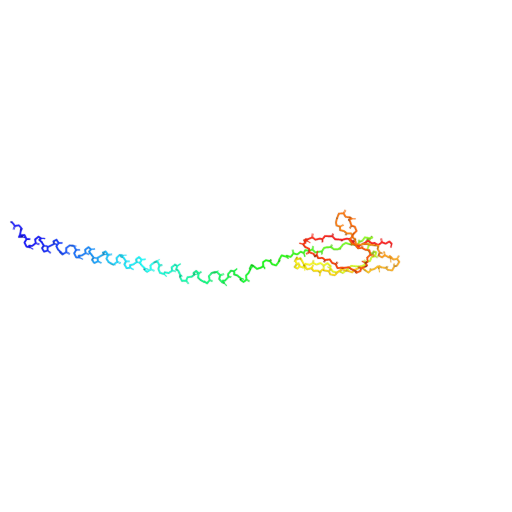AL A C 1
ATOM 643 O O . VAL A 1 88 ? -13.100 -0.226 6.703 1.00 98.56 88 VAL A O 1
ATOM 646 N N . PRO A 1 89 ? -13.899 1.841 7.152 1.00 98.69 89 PRO A N 1
ATOM 647 C CA . PRO A 1 89 ? -13.995 1.629 8.593 1.00 98.69 89 PRO A CA 1
ATOM 648 C C . PRO A 1 89 ? -14.953 0.492 8.950 1.00 98.69 89 PRO A C 1
ATOM 650 O O . PRO A 1 89 ? -16.007 0.330 8.329 1.00 98.69 89 PRO A O 1
ATOM 653 N N . ALA A 1 90 ? -14.602 -0.280 9.976 1.00 98.69 90 ALA A N 1
ATOM 654 C CA . ALA A 1 90 ? -15.529 -1.210 10.601 1.00 98.69 90 ALA A CA 1
ATOM 655 C C . ALA A 1 90 ? -16.582 -0.446 11.427 1.00 98.69 90 ALA A C 1
ATOM 657 O O . ALA A 1 90 ? -16.453 0.747 11.709 1.00 98.69 90 ALA A O 1
ATOM 658 N N . THR A 1 91 ? -17.654 -1.133 11.828 1.00 98.19 91 THR A N 1
ATOM 659 C CA . THR A 1 91 ? -18.703 -0.511 12.652 1.00 98.19 91 THR A CA 1
ATOM 660 C C . THR A 1 91 ? -18.114 0.000 13.968 1.00 98.19 91 THR A C 1
ATOM 662 O O . THR A 1 91 ? -17.477 -0.759 14.689 1.00 98.19 91 THR A O 1
ATOM 665 N N . GLY A 1 92 ? -18.360 1.274 14.285 1.00 98.06 92 GLY A N 1
ATOM 666 C CA . GLY A 1 92 ? -17.848 1.924 15.497 1.00 98.06 92 GLY A CA 1
ATOM 667 C C . GLY A 1 92 ? -16.479 2.590 15.340 1.00 98.06 92 GLY A C 1
ATOM 668 O O . GLY A 1 92 ? -16.069 3.290 16.259 1.00 98.06 92 GLY A O 1
ATOM 669 N N . HIS A 1 93 ? -15.826 2.436 14.185 1.00 98.50 93 HIS A N 1
ATOM 670 C CA . HIS A 1 93 ? -14.551 3.075 13.870 1.00 98.50 93 HIS A CA 1
ATOM 671 C C . HIS A 1 93 ? -14.712 4.208 12.857 1.00 98.50 93 HIS A C 1
ATOM 673 O O . HIS A 1 93 ? -15.648 4.217 12.055 1.00 98.50 93 HIS A O 1
ATOM 679 N N . SER A 1 94 ? -13.772 5.154 12.856 1.00 98.56 94 SER A N 1
ATOM 680 C CA . SER A 1 94 ? -13.632 6.136 11.772 1.00 98.56 94 SER A CA 1
ATOM 681 C C . SER A 1 94 ? -12.226 6.119 11.195 1.00 98.56 94 SER A C 1
ATOM 683 O O . SER A 1 94 ? -11.243 5.912 11.905 1.00 98.56 94 SER A O 1
ATOM 685 N N . PHE A 1 95 ? -12.122 6.353 9.890 1.00 98.75 95 PHE A N 1
ATOM 686 C CA . PHE A 1 95 ? -10.832 6.508 9.236 1.00 98.75 95 PHE A CA 1
ATOM 687 C C . PHE A 1 95 ? -10.171 7.826 9.663 1.00 98.75 95 PHE A C 1
ATOM 689 O O . PHE A 1 95 ? -10.822 8.867 9.731 1.00 98.75 95 PHE A O 1
ATOM 696 N N . LEU A 1 96 ? -8.867 7.790 9.944 1.00 98.69 96 LEU A N 1
ATOM 697 C CA . LEU A 1 96 ? -8.097 8.954 10.383 1.00 98.69 96 LEU A CA 1
ATOM 698 C C . LEU A 1 96 ? -7.144 9.468 9.308 1.00 98.69 96 LEU A C 1
ATOM 700 O O . LEU A 1 96 ? -7.073 10.674 9.065 1.00 98.69 96 LEU A O 1
ATOM 704 N N . ASN A 1 97 ? -6.291 8.587 8.781 1.00 98.81 97 ASN A N 1
ATOM 705 C CA . ASN A 1 97 ? -5.260 8.934 7.804 1.00 98.81 97 ASN A CA 1
ATOM 706 C C . ASN A 1 97 ? -4.512 7.712 7.277 1.00 98.81 97 ASN A C 1
ATOM 708 O O . ASN A 1 97 ? -4.383 6.680 7.936 1.00 98.81 97 ASN A O 1
ATOM 712 N N . TRP A 1 98 ? -3.931 7.917 6.105 1.00 98.81 98 TRP A N 1
ATOM 713 C CA . TRP A 1 98 ? -2.907 7.082 5.513 1.00 98.81 98 TRP A CA 1
ATOM 714 C C . TRP A 1 98 ? -1.532 7.597 5.919 1.00 98.81 98 TRP A C 1
ATOM 716 O O . TRP A 1 98 ? -1.276 8.804 5.833 1.00 98.81 98 TRP A O 1
ATOM 726 N N . LYS A 1 99 ? -0.642 6.692 6.325 1.00 98.69 99 LYS A N 1
ATOM 727 C CA . LYS A 1 99 ? 0.767 6.997 6.593 1.00 98.69 99 LYS A CA 1
ATOM 728 C C . LYS A 1 99 ? 1.700 6.112 5.790 1.00 98.69 99 LYS A C 1
ATOM 730 O O . LYS A 1 99 ? 1.390 4.941 5.600 1.00 98.69 99 LYS A O 1
ATOM 735 N N . ASP A 1 100 ? 2.840 6.6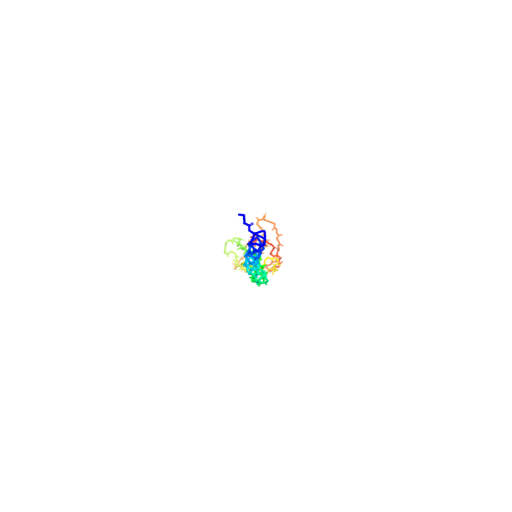54 5.385 1.00 98.00 100 ASP A N 1
ATOM 736 C CA . ASP A 1 100 ? 3.938 5.848 4.852 1.00 98.00 100 ASP A CA 1
ATOM 737 C C . ASP A 1 100 ? 4.702 5.114 5.971 1.00 98.00 100 ASP A C 1
ATOM 739 O O . ASP A 1 100 ? 4.414 5.262 7.164 1.00 98.00 100 ASP A O 1
ATOM 743 N N . SER A 1 101 ? 5.701 4.320 5.585 1.00 95.62 101 SER A N 1
ATOM 744 C CA . SER A 1 101 ? 6.558 3.570 6.509 1.00 95.62 101 SER A CA 1
ATOM 745 C C . SER A 1 101 ? 7.415 4.445 7.433 1.00 95.62 101 SER A C 1
ATOM 747 O O . SER A 1 101 ? 7.854 3.965 8.477 1.00 95.62 101 SER A O 1
ATOM 749 N N . SER A 1 102 ? 7.636 5.719 7.092 1.00 96.50 102 SER A N 1
ATOM 750 C CA . SER A 1 102 ? 8.318 6.691 7.959 1.00 96.50 102 SER A CA 1
ATOM 751 C C . SER A 1 102 ? 7.378 7.316 9.000 1.00 96.50 102 SER A C 1
ATOM 753 O O . SER A 1 102 ? 7.827 7.969 9.942 1.00 96.50 102 SER A O 1
ATOM 755 N N . GLY A 1 103 ? 6.068 7.099 8.851 1.00 96.25 103 GLY A N 1
ATOM 756 C CA . GLY A 1 103 ? 5.022 7.666 9.694 1.00 96.25 103 GLY A CA 1
ATOM 757 C C . GLY A 1 103 ? 4.497 9.020 9.211 1.00 96.25 103 GLY A C 1
ATOM 758 O O . GLY A 1 103 ? 3.679 9.629 9.916 1.00 96.25 103 GLY A O 1
ATOM 759 N N . ALA A 1 104 ? 4.920 9.493 8.035 1.00 97.94 104 ALA A N 1
ATOM 760 C CA . ALA A 1 104 ? 4.427 10.733 7.449 1.00 97.94 104 ALA A CA 1
ATOM 761 C C . ALA A 1 104 ? 2.996 10.549 6.928 1.00 97.94 104 ALA A C 1
ATOM 763 O O . ALA A 1 104 ? 2.661 9.523 6.338 1.00 97.94 104 ALA A O 1
ATOM 764 N N . ILE A 1 105 ? 2.136 11.546 7.157 1.00 98.31 105 ILE A N 1
ATOM 765 C CA . ILE A 1 105 ? 0.744 11.512 6.689 1.00 98.31 105 ILE A CA 1
ATOM 766 C C . ILE A 1 105 ? 0.725 11.761 5.182 1.00 98.31 105 ILE A C 1
ATOM 768 O O . ILE A 1 105 ? 1.086 12.846 4.735 1.00 98.31 105 ILE A O 1
ATOM 772 N N . MET A 1 106 ? 0.245 10.778 4.425 1.00 98.00 106 MET A N 1
ATOM 773 C CA . MET A 1 106 ? 0.062 10.882 2.977 1.00 98.00 106 MET A CA 1
ATOM 774 C C . MET A 1 106 ? -1.299 11.483 2.619 1.00 98.00 106 MET A C 1
ATOM 776 O O . MET A 1 106 ? -1.407 12.289 1.700 1.00 98.00 106 MET A O 1
ATOM 780 N N . SER A 1 107 ? -2.352 11.097 3.345 1.00 98.56 107 SER A N 1
ATOM 781 C CA . SER A 1 107 ? -3.719 11.562 3.095 1.00 98.56 107 SER A CA 1
ATOM 782 C C . SER A 1 107 ? -4.595 11.417 4.340 1.00 98.56 107 SER A C 1
ATOM 784 O O . SER A 1 107 ? -4.352 10.559 5.186 1.00 98.56 107 SER A O 1
ATOM 786 N N . LYS A 1 108 ? -5.631 12.256 4.444 1.00 98.38 108 LYS A N 1
ATOM 787 C CA . LYS A 1 108 ? -6.702 12.173 5.457 1.00 98.38 108 LYS A CA 1
ATOM 788 C C . LYS A 1 108 ? -8.056 11.771 4.857 1.00 98.38 108 LYS A C 1
ATOM 790 O O . LYS A 1 108 ? -9.071 11.863 5.532 1.00 98.38 108 LYS A O 1
ATOM 795 N N . THR A 1 109 ? -8.067 11.350 3.597 1.00 98.50 109 THR A N 1
ATOM 796 C CA . THR A 1 109 ? -9.263 10.898 2.876 1.00 98.50 109 THR A CA 1
ATOM 797 C C . THR A 1 109 ? -9.201 9.386 2.688 1.00 98.50 109 THR A C 1
ATOM 799 O O . THR A 1 109 ? -8.134 8.853 2.379 1.00 98.50 109 THR A O 1
ATOM 802 N N . GLU A 1 110 ? -10.330 8.699 2.860 1.00 98.50 110 GLU A N 1
ATOM 803 C CA . GLU A 1 110 ? -10.442 7.236 2.789 1.00 98.50 110 GLU A CA 1
ATOM 804 C C . GLU A 1 110 ? -9.969 6.683 1.445 1.00 98.50 110 GLU A C 1
ATOM 806 O O . GLU A 1 110 ? -9.286 5.662 1.399 1.00 98.50 110 GLU A O 1
ATOM 811 N N . ILE A 1 111 ? -10.322 7.373 0.358 1.00 98.56 111 ILE A N 1
ATOM 812 C CA . ILE A 1 111 ? -9.907 7.051 -1.006 1.00 98.56 111 ILE A CA 1
ATOM 813 C C . ILE A 1 111 ? -8.863 8.073 -1.439 1.00 98.56 111 ILE A C 1
ATOM 815 O O . ILE A 1 111 ? -9.145 9.272 -1.474 1.00 98.56 111 ILE A O 1
ATOM 819 N N . PHE A 1 112 ? -7.674 7.606 -1.812 1.00 94.56 112 PHE A N 1
ATOM 820 C CA . PHE A 1 112 ? -6.652 8.467 -2.400 1.00 94.56 112 PHE A CA 1
ATOM 821 C C . PHE A 1 112 ? -5.870 7.750 -3.500 1.00 94.56 112 PHE A C 1
ATOM 823 O O . PHE A 1 112 ? -5.873 6.521 -3.594 1.00 94.56 112 PHE A O 1
ATOM 830 N N . TYR A 1 113 ? -5.228 8.553 -4.345 1.00 97.69 113 TYR A N 1
ATOM 831 C CA . TYR A 1 113 ? -4.402 8.101 -5.457 1.00 97.69 113 TYR A CA 1
ATOM 832 C C . TYR A 1 113 ? -2.975 8.598 -5.256 1.00 97.69 113 TYR A C 1
ATOM 834 O O . TYR A 1 113 ? -2.780 9.734 -4.819 1.00 97.69 113 TYR A O 1
ATOM 842 N N . PHE A 1 114 ? -1.990 7.770 -5.585 1.00 97.75 114 PHE A N 1
ATOM 843 C CA . PHE A 1 114 ? -0.586 8.173 -5.611 1.00 97.75 114 PHE A CA 1
ATOM 844 C C . PHE A 1 114 ? 0.206 7.340 -6.618 1.00 97.75 114 PHE A C 1
ATOM 846 O O . PHE A 1 114 ? -0.193 6.226 -6.961 1.00 97.75 114 PHE A O 1
ATOM 853 N N . ASP A 1 115 ? 1.331 7.880 -7.075 1.00 97.06 115 ASP A N 1
ATOM 854 C CA . ASP A 1 115 ? 2.210 7.194 -8.020 1.00 97.06 115 ASP A CA 1
ATOM 855 C C . ASP A 1 115 ? 3.138 6.230 -7.267 1.00 97.06 115 ASP A C 1
ATOM 857 O O . ASP A 1 115 ? 3.937 6.636 -6.416 1.00 97.06 115 ASP A O 1
ATOM 861 N N . LEU A 1 116 ? 3.039 4.935 -7.576 1.00 97.81 116 LEU A N 1
ATOM 862 C CA . LEU A 1 116 ? 3.829 3.886 -6.938 1.00 97.81 116 LEU A CA 1
ATOM 863 C C . LEU A 1 116 ? 5.181 3.731 -7.647 1.00 97.81 116 LEU A C 1
ATOM 865 O O . LEU A 1 116 ? 5.345 2.890 -8.526 1.00 97.81 116 LEU A O 1
ATOM 869 N N . ASN A 1 117 ? 6.159 4.556 -7.279 1.00 95.94 117 ASN A N 1
ATOM 870 C CA . ASN A 1 117 ? 7.471 4.600 -7.945 1.00 95.94 117 ASN A CA 1
ATOM 871 C C . ASN A 1 117 ? 8.488 3.563 -7.434 1.00 95.94 117 ASN A C 1
ATOM 873 O O . ASN A 1 117 ? 9.490 3.302 -8.096 1.00 95.94 117 ASN A O 1
ATOM 877 N N . PHE A 1 118 ? 8.257 2.998 -6.250 1.00 96.12 118 PHE A N 1
ATOM 878 C CA . PHE A 1 118 ? 9.095 1.981 -5.610 1.00 96.12 118 PHE A CA 1
ATOM 879 C C . PHE A 1 118 ? 8.237 1.116 -4.677 1.00 96.12 118 PHE A C 1
ATOM 881 O O . PHE A 1 118 ? 7.089 1.456 -4.374 1.00 96.12 118 PHE A O 1
ATOM 888 N N . ASN A 1 119 ? 8.795 0.001 -4.196 1.00 97.38 119 ASN A N 1
ATOM 889 C CA . ASN A 1 119 ? 8.149 -0.834 -3.182 1.00 97.38 119 ASN A CA 1
ATOM 890 C C . ASN A 1 119 ? 7.753 0.014 -1.971 1.00 97.38 119 ASN A C 1
ATOM 892 O O . ASN A 1 119 ? 8.610 0.617 -1.327 1.00 97.38 119 ASN A O 1
ATOM 896 N N . THR A 1 120 ? 6.461 0.056 -1.668 1.00 97.94 120 THR A N 1
ATOM 897 C CA . THR A 1 120 ? 5.906 0.982 -0.680 1.00 97.94 120 THR A CA 1
ATOM 898 C C . THR A 1 120 ? 5.066 0.217 0.332 1.00 97.94 120 THR A C 1
ATOM 900 O O . THR A 1 120 ? 4.240 -0.618 -0.026 1.00 97.94 120 THR A O 1
ATOM 903 N N . GLY A 1 121 ? 5.278 0.516 1.612 1.00 98.38 121 GLY A N 1
ATOM 904 C CA . GLY A 1 121 ? 4.386 0.113 2.693 1.00 98.38 121 GLY A CA 1
ATOM 905 C C . GLY A 1 121 ? 3.631 1.329 3.213 1.00 98.38 121 GLY A C 1
ATOM 906 O O . GLY A 1 121 ? 4.263 2.335 3.541 1.00 98.38 121 GLY A O 1
ATOM 907 N N . ILE A 1 122 ? 2.306 1.234 3.306 1.00 98.69 122 ILE A N 1
ATOM 908 C CA . ILE A 1 122 ? 1.458 2.263 3.920 1.00 98.69 122 ILE A CA 1
ATOM 909 C C . ILE A 1 122 ? 0.564 1.661 5.005 1.00 98.69 122 ILE A C 1
ATOM 911 O O . ILE A 1 122 ? 0.284 0.465 5.015 1.00 98.69 122 ILE A O 1
ATOM 915 N N . THR A 1 123 ? 0.093 2.499 5.921 1.00 98.81 123 THR A N 1
ATOM 916 C CA . THR A 1 123 ? -0.819 2.113 7.003 1.00 98.81 123 THR A CA 1
ATOM 917 C C . THR A 1 123 ? -2.092 2.953 6.958 1.00 98.81 123 THR A C 1
ATOM 919 O O . THR A 1 123 ? -2.011 4.183 6.979 1.00 98.81 123 THR A O 1
ATOM 922 N N . ALA A 1 124 ? -3.255 2.300 6.947 1.00 98.81 124 ALA A N 1
ATOM 923 C CA . ALA A 1 124 ? -4.552 2.907 7.233 1.00 98.81 124 ALA A CA 1
ATOM 924 C C . ALA A 1 124 ? -4.753 2.997 8.750 1.00 98.81 124 ALA A C 1
ATOM 926 O O . ALA A 1 124 ? -4.755 1.971 9.432 1.00 98.81 124 ALA A O 1
ATOM 927 N N . ASN A 1 125 ? -4.924 4.209 9.277 1.00 98.81 125 ASN A N 1
ATOM 928 C CA . ASN A 1 125 ? -5.152 4.438 10.702 1.00 98.81 125 ASN A CA 1
ATOM 929 C C . ASN A 1 125 ? -6.622 4.765 10.983 1.00 98.81 125 ASN A C 1
ATOM 931 O O . ASN A 1 125 ? -7.215 5.566 10.258 1.00 98.81 125 ASN A O 1
ATOM 935 N N . PHE A 1 126 ? -7.164 4.202 12.061 1.00 98.81 126 PHE A N 1
ATOM 936 C CA . PHE A 1 126 ? -8.550 4.356 12.516 1.00 98.81 126 PHE A CA 1
ATOM 937 C C . PHE A 1 126 ? -8.604 4.735 14.012 1.00 98.81 126 PHE A C 1
ATOM 939 O O . PHE A 1 126 ? -7.607 4.561 14.719 1.00 98.81 126 PHE A O 1
ATOM 946 N N . ASN A 1 127 ? -9.738 5.265 14.493 1.00 97.44 127 ASN A N 1
ATOM 947 C CA . ASN A 1 127 ? -10.030 5.471 15.926 1.00 97.44 127 ASN A CA 1
ATOM 948 C C . ASN A 1 127 ? -11.230 4.665 16.410 1.00 97.44 127 ASN A C 1
ATOM 950 O O . ASN A 1 127 ? -11.999 4.188 15.549 1.00 97.44 127 ASN A O 1
#

Secondary structure (DSSP, 8-state):
---HHHHHHHHHHHHHHHHHHHHHHHHHHHHHHHTTSSSTTTSTTTSSSS-----EEEEEEEEESTTSEEEE--EEEETTEEEEEEEEEPTT--EEEEEETT--EEESSSEEEEEE-S-EEEEEEE-

pLDDT: mean 78.72, std 22.31, range [43.81, 98.81]

Radius of gyration: 39.16 Å; chains: 1; bounding box: 94×45×86 Å

Foldseek 3Di:
DPPPVVVVVVVVVVVVVVVVVVVVVVVVVVVVVVVPPPCVVPVVVVVVVPPPPQQKAFEAEAEPPPPQWDKDFGDIDRAQDWTKMATGGDPPKDWAAKAWPVRDGPDRDRIDIDGRRHHTYMYTYMD

Sequence (127 aa):
MINKKAQVSLEMMIIVGVLVLGTIILATIVINMSSSKADQSNAINKQTDEIVDNFICNLVISVNPQDAGTVKGDGSFACGTQVRVEAVPATGHSFLNWKDSSGAIMSKTEIFYFDLNFNTGITANFN